Protein AF-A0A957KTZ1-F1 (afdb_monomer)

Secondary structure (DSSP, 8-state):
----PPPHHHHHHHHHHHHHHTTSS-TT----HHHHHHHHT--HHHHHHHHHT-

Foldseek 3Di:
DDDDDDDLLNVLLVVVVVCVVVPVDPVVRDDDLVVSCVVVVHDSVSSVSSVVVD

Structure (mmCIF, N/CA/C/O backbone):
data_AF-A0A957KTZ1-F1
#
_entry.id   AF-A0A957KTZ1-F1
#
loop_
_atom_site.group_PDB
_atom_site.id
_atom_site.type_symbol
_atom_site.label_atom_id
_atom_site.label_alt_id
_atom_site.label_comp_id
_atom_site.label_asym_id
_atom_site.label_entity_id
_atom_site.label_seq_id
_atom_site.pdbx_PDB_ins_code
_atom_site.Cartn_x
_atom_site.Cartn_y
_atom_site.Cartn_z
_atom_site.occupancy
_atom_site.B_iso_or_equiv
_atom_site.auth_seq_id
_atom_site.auth_comp_id
_atom_site.auth_asym_id
_atom_site.auth_atom_id
_atom_site.pdbx_PDB_model_num
ATOM 1 N N . MET A 1 1 ? 21.546 5.251 -18.705 1.00 61.00 1 MET A N 1
ATOM 2 C CA . MET A 1 1 ? 20.127 5.217 -18.285 1.00 61.00 1 MET A CA 1
ATOM 3 C C . MET A 1 1 ? 20.098 5.256 -16.760 1.00 61.00 1 MET A C 1
ATOM 5 O O . MET A 1 1 ? 20.773 4.432 -16.159 1.00 61.00 1 MET A O 1
ATOM 9 N N . ARG A 1 2 ? 19.452 6.247 -16.125 1.00 55.06 2 ARG A N 1
ATOM 10 C CA . ARG A 1 2 ? 19.321 6.284 -14.653 1.00 55.06 2 ARG A CA 1
ATOM 11 C C . ARG A 1 2 ? 18.252 5.263 -14.228 1.00 55.06 2 ARG A C 1
ATOM 13 O O . ARG A 1 2 ? 17.206 5.240 -14.874 1.00 55.06 2 ARG A O 1
ATOM 20 N N . PRO A 1 3 ? 18.476 4.435 -13.196 1.00 64.06 3 PRO A N 1
ATOM 21 C CA . PRO A 1 3 ? 17.429 3.561 -12.680 1.00 64.06 3 PRO A CA 1
ATOM 22 C C . PRO A 1 3 ? 16.300 4.411 -12.084 1.00 64.06 3 PRO A C 1
ATOM 24 O O . PRO A 1 3 ? 16.542 5.278 -11.245 1.00 64.06 3 PRO A O 1
ATOM 27 N N . VAL A 1 4 ? 15.070 4.179 -12.546 1.00 75.12 4 VAL A N 1
ATOM 28 C CA . VAL A 1 4 ? 13.866 4.756 -11.940 1.00 75.12 4 VAL A CA 1
ATOM 29 C C . VAL A 1 4 ? 13.544 3.911 -10.713 1.00 75.12 4 VAL A C 1
ATOM 31 O O . VAL A 1 4 ? 13.084 2.777 -10.838 1.00 75.12 4 VAL A O 1
ATOM 34 N N . PHE A 1 5 ? 13.840 4.433 -9.526 1.00 79.31 5 PHE A N 1
ATOM 35 C CA . PHE A 1 5 ? 13.448 3.787 -8.278 1.00 79.31 5 PHE A CA 1
ATOM 36 C C . PHE A 1 5 ? 11.993 4.127 -7.986 1.00 79.31 5 PHE A C 1
ATOM 38 O O . PHE A 1 5 ? 11.669 5.291 -7.773 1.00 79.31 5 PHE A O 1
ATOM 45 N N . ARG A 1 6 ? 11.132 3.106 -7.972 1.00 86.56 6 ARG A N 1
ATOM 46 C CA . ARG A 1 6 ? 9.753 3.250 -7.507 1.00 86.56 6 ARG A CA 1
ATOM 47 C C . ARG A 1 6 ? 9.685 3.018 -6.008 1.00 86.56 6 ARG A C 1
ATOM 49 O O . ARG A 1 6 ? 10.220 2.037 -5.488 1.00 86.56 6 ARG A O 1
ATOM 56 N N . SER A 1 7 ? 9.020 3.928 -5.321 1.00 94.00 7 SER A N 1
ATOM 57 C CA . SER A 1 7 ? 8.714 3.808 -3.906 1.00 94.00 7 SER A CA 1
ATOM 58 C C . SER A 1 7 ? 7.593 2.784 -3.674 1.00 94.00 7 SER A C 1
ATOM 60 O O . SER A 1 7 ? 6.794 2.483 -4.562 1.00 94.00 7 SER A O 1
ATOM 62 N N . LYS A 1 8 ? 7.508 2.235 -2.455 1.00 93.81 8 LYS A N 1
ATOM 63 C CA . LYS A 1 8 ? 6.414 1.319 -2.082 1.00 93.81 8 LYS A CA 1
ATOM 64 C C . LYS A 1 8 ? 5.020 1.955 -2.251 1.00 93.81 8 LYS A C 1
ATOM 66 O O . LYS A 1 8 ? 4.154 1.259 -2.770 1.00 93.81 8 LYS A O 1
ATOM 71 N N . PRO A 1 9 ? 4.783 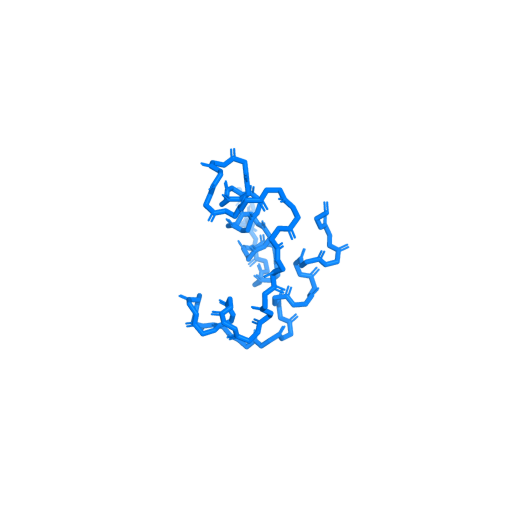3.228 -1.867 1.00 95.62 9 PRO A N 1
ATOM 72 C CA . PRO A 1 9 ? 3.504 3.892 -2.119 1.00 95.62 9 PRO A CA 1
ATOM 73 C C . PRO A 1 9 ? 3.145 3.978 -3.605 1.00 95.62 9 PRO A C 1
ATOM 75 O O . PRO A 1 9 ? 2.019 3.654 -3.954 1.00 95.62 9 PRO A O 1
ATOM 78 N N . GLU A 1 10 ? 4.090 4.336 -4.482 1.00 96.06 10 GLU A N 1
ATOM 79 C CA . GLU A 1 10 ? 3.835 4.407 -5.934 1.00 96.06 10 GLU A CA 1
ATOM 80 C C . GLU A 1 10 ? 3.437 3.041 -6.502 1.00 96.06 10 GLU A C 1
ATOM 82 O O . GLU A 1 10 ? 2.473 2.933 -7.254 1.00 96.06 10 GLU A O 1
ATOM 87 N N . ILE A 1 11 ? 4.130 1.974 -6.088 1.00 95.75 11 ILE A N 1
ATOM 88 C CA . ILE A 1 11 ? 3.793 0.608 -6.510 1.00 95.75 11 ILE A CA 1
ATOM 89 C C . ILE A 1 11 ? 2.379 0.233 -6.045 1.00 95.75 11 ILE A C 1
ATOM 91 O O . ILE A 1 11 ? 1.590 -0.286 -6.832 1.00 95.75 11 ILE A O 1
ATOM 95 N N . VAL A 1 12 ? 2.041 0.506 -4.781 1.00 97.31 12 VAL A N 1
ATOM 96 C CA . VAL A 1 12 ? 0.712 0.197 -4.231 1.00 97.31 12 VAL A CA 1
ATOM 97 C C . VAL A 1 12 ? -0.379 1.022 -4.916 1.00 97.31 12 VAL A C 1
ATOM 99 O O . VAL A 1 12 ? -1.442 0.482 -5.214 1.00 97.31 12 VAL A O 1
ATOM 102 N N . HIS A 1 13 ? -0.118 2.298 -5.205 1.00 97.44 13 HIS A N 1
ATOM 103 C CA . HIS A 1 13 ? -1.033 3.168 -5.940 1.00 97.44 13 HIS A CA 1
ATOM 104 C C . HIS A 1 13 ? -1.352 2.588 -7.319 1.00 97.44 13 HIS A C 1
ATOM 106 O O . HIS A 1 13 ? -2.525 2.426 -7.649 1.00 97.44 13 HIS A O 1
ATOM 112 N N . ASP A 1 14 ? -0.333 2.208 -8.095 1.00 96.75 14 ASP A N 1
ATOM 113 C CA . ASP A 1 14 ? -0.531 1.658 -9.439 1.00 96.75 14 ASP A CA 1
ATOM 114 C C . ASP A 1 14 ? -1.363 0.368 -9.402 1.00 96.75 14 ASP A C 1
ATOM 116 O O . ASP A 1 14 ? -2.276 0.181 -10.211 1.00 96.75 14 ASP A O 1
ATOM 120 N N . MET A 1 15 ? -1.092 -0.506 -8.427 1.00 95.94 15 MET A N 1
ATOM 121 C CA . MET A 1 15 ? -1.851 -1.744 -8.231 1.00 95.94 15 MET A CA 1
ATOM 122 C C . MET A 1 15 ? -3.312 -1.470 -7.859 1.00 95.94 15 MET A C 1
ATOM 124 O O . MET A 1 15 ? -4.217 -2.077 -8.437 1.00 95.94 15 MET A O 1
ATOM 128 N N . LEU A 1 16 ? -3.558 -0.548 -6.923 1.00 96.12 16 LEU A N 1
ATOM 129 C CA . LEU A 1 16 ? -4.908 -0.177 -6.498 1.00 96.12 16 LEU A CA 1
ATOM 130 C C . LEU A 1 16 ? -5.693 0.494 -7.623 1.00 96.12 16 LEU A C 1
ATOM 132 O O . LEU A 1 16 ? -6.827 0.103 -7.892 1.00 96.12 16 LEU A O 1
ATOM 136 N N . ARG A 1 17 ? -5.077 1.446 -8.326 1.00 96.50 17 ARG A N 1
ATOM 137 C CA . ARG A 1 17 ? -5.669 2.119 -9.484 1.00 96.50 17 ARG A CA 1
ATOM 138 C C . ARG A 1 17 ? -6.063 1.113 -10.559 1.00 96.50 17 ARG A C 1
ATOM 140 O O . ARG A 1 17 ? -7.180 1.171 -11.065 1.00 96.50 17 ARG A O 1
ATOM 147 N N . SER A 1 18 ? -5.167 0.177 -10.878 1.00 96.94 18 SER A N 1
ATOM 148 C CA . SER A 1 18 ? -5.462 -0.905 -11.817 1.00 96.94 18 SER A CA 1
ATOM 149 C C . SER A 1 18 ? -6.651 -1.739 -11.335 1.00 96.94 18 SER A C 1
ATOM 151 O O . SER A 1 18 ? -7.603 -1.916 -12.087 1.00 96.94 18 SER A O 1
ATOM 153 N N . SER A 1 19 ? -6.654 -2.174 -10.073 1.00 95.38 19 SER A N 1
ATOM 154 C CA . SER A 1 19 ? -7.740 -2.982 -9.494 1.00 95.38 19 SER A CA 1
ATOM 155 C C . SER A 1 19 ? -9.102 -2.276 -9.603 1.00 95.38 19 SER A C 1
ATOM 157 O O . SER A 1 19 ? -10.097 -2.892 -9.975 1.00 95.38 19 SER A O 1
ATOM 159 N N . ILE A 1 20 ? -9.152 -0.966 -9.332 1.00 95.25 20 ILE A N 1
ATOM 160 C CA . ILE A 1 20 ? -10.374 -0.153 -9.441 1.00 95.25 20 ILE A CA 1
ATOM 161 C C . ILE A 1 20 ? -10.851 -0.064 -10.897 1.00 95.25 20 ILE A C 1
ATOM 163 O O . ILE A 1 20 ? -12.026 -0.29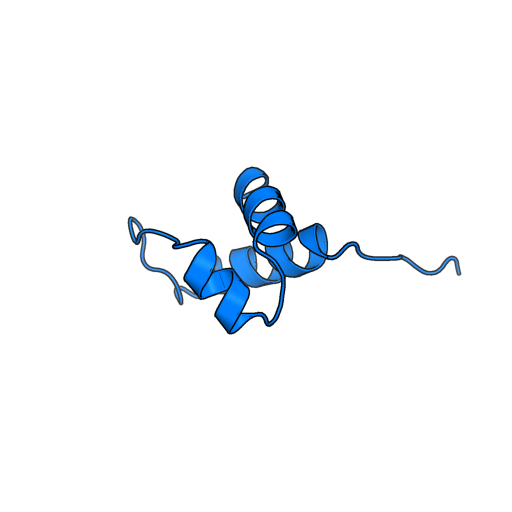1 -11.169 1.00 95.25 20 ILE A O 1
ATOM 167 N N . ILE A 1 21 ? -9.951 0.228 -11.843 1.00 96.38 21 ILE A N 1
ATOM 168 C CA . ILE A 1 21 ? -10.298 0.358 -13.271 1.00 96.38 21 ILE A CA 1
ATOM 169 C C . ILE A 1 21 ? -10.808 -0.969 -13.848 1.00 96.38 21 ILE A C 1
ATOM 171 O O . ILE A 1 21 ? -11.733 -0.967 -14.658 1.00 96.38 21 ILE A O 1
ATOM 175 N N . HIS A 1 22 ? -10.242 -2.097 -13.415 1.00 96.88 22 HIS A N 1
ATOM 176 C CA . HIS A 1 22 ? -10.687 -3.429 -13.831 1.00 96.88 22 HIS A CA 1
ATOM 177 C C . HIS A 1 22 ? -11.944 -3.911 -13.086 1.00 96.88 22 HIS A C 1
ATOM 179 O O . HIS A 1 22 ? -12.457 -4.985 -13.394 1.00 96.88 22 HIS A O 1
ATOM 185 N N . GLY A 1 23 ? -12.462 -3.129 -12.132 1.00 95.38 23 GLY A N 1
ATOM 186 C CA . GLY A 1 23 ? -13.679 -3.453 -11.391 1.00 95.38 23 GLY A CA 1
ATOM 187 C C . GLY A 1 23 ? -13.501 -4.523 -10.312 1.00 95.38 23 GLY A C 1
ATOM 188 O O . GLY A 1 23 ? -14.495 -5.103 -9.880 1.00 95.38 23 GLY A O 1
ATOM 189 N N . GLU A 1 24 ? -12.269 -4.782 -9.852 1.00 95.69 24 GLU A N 1
ATOM 190 C CA . GLU A 1 24 ? -12.032 -5.629 -8.669 1.00 95.69 24 GLU A CA 1
ATOM 191 C C . GLU A 1 24 ? -12.662 -5.021 -7.410 1.00 95.69 24 GLU A C 1
ATOM 193 O O . GLU A 1 24 ? -13.083 -5.752 -6.520 1.00 95.69 24 GLU A O 1
ATOM 198 N N . TYR A 1 25 ? -12.744 -3.689 -7.367 1.00 94.75 25 TYR A N 1
ATOM 199 C CA . TYR A 1 25 ? -13.492 -2.934 -6.369 1.00 94.75 25 TYR A CA 1
ATOM 200 C C . TYR A 1 25 ? -14.709 -2.298 -7.030 1.00 94.75 25 TYR A C 1
ATOM 202 O O . TYR A 1 25 ? -14.586 -1.597 -8.040 1.00 94.75 25 TYR A O 1
ATOM 210 N N . ARG A 1 26 ? -15.894 -2.518 -6.465 1.00 93.38 26 ARG A N 1
ATOM 211 C CA . ARG A 1 26 ? -17.130 -1.938 -6.997 1.00 93.38 26 ARG A CA 1
ATOM 212 C C . ARG A 1 26 ? -17.217 -0.447 -6.656 1.00 93.38 26 ARG A C 1
ATOM 214 O O . ARG A 1 26 ? -16.734 -0.021 -5.606 1.00 93.38 26 ARG A O 1
ATOM 221 N N . PRO A 1 27 ? -17.896 0.367 -7.480 1.00 91.88 27 PRO A N 1
ATOM 222 C CA . PRO A 1 27 ? -18.215 1.739 -7.105 1.00 91.88 27 PRO A CA 1
ATOM 223 C C . PRO A 1 27 ? -18.946 1.796 -5.756 1.00 91.88 27 PRO A C 1
ATOM 225 O O . PRO A 1 27 ? -19.930 1.089 -5.544 1.00 91.88 27 PRO A O 1
ATOM 228 N N . GLY A 1 28 ? -18.451 2.633 -4.842 1.00 92.62 28 GLY A N 1
ATOM 229 C CA . GLY A 1 28 ? -18.985 2.757 -3.481 1.00 92.62 28 GLY A CA 1
ATOM 230 C C . GLY A 1 28 ? -18.549 1.651 -2.512 1.00 92.62 28 GLY A C 1
ATOM 231 O O . GLY A 1 28 ? -18.887 1.720 -1.331 1.00 92.62 28 GLY A O 1
ATOM 232 N N . GLU A 1 29 ? -17.784 0.657 -2.969 1.00 94.94 29 GLU A N 1
ATOM 233 C CA . GLU A 1 29 ? -17.169 -0.330 -2.088 1.00 94.94 29 GLU A CA 1
ATOM 234 C C . GLU A 1 29 ? -16.116 0.334 -1.200 1.00 94.94 29 GLU A C 1
ATOM 236 O O . GLU A 1 29 ? -15.300 1.148 -1.642 1.00 94.94 29 GLU A O 1
ATOM 241 N N . ARG A 1 30 ? -16.137 -0.005 0.088 1.00 94.50 30 ARG A N 1
ATOM 242 C CA . ARG A 1 30 ? -15.182 0.533 1.049 1.00 94.50 30 ARG A CA 1
ATOM 243 C C . ARG A 1 30 ? -13.840 -0.175 0.894 1.00 94.50 30 ARG A C 1
ATOM 245 O O . ARG A 1 30 ? -13.733 -1.362 1.174 1.00 94.50 30 ARG A O 1
ATOM 252 N N . LEU A 1 31 ? -12.797 0.586 0.578 1.00 95.38 31 LEU 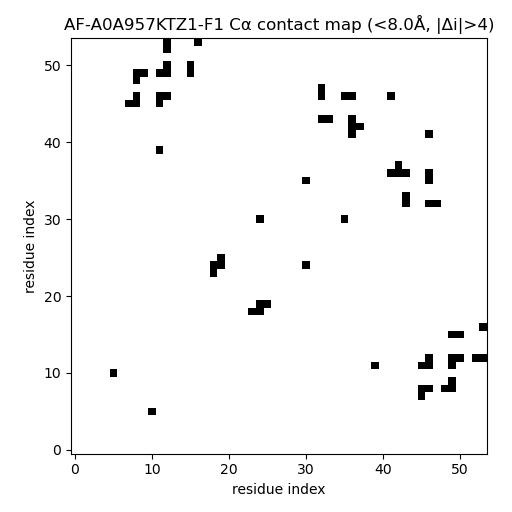A N 1
ATOM 253 C CA . LEU A 1 31 ? -11.429 0.079 0.584 1.00 95.38 31 LEU A CA 1
ATOM 254 C C . LEU A 1 31 ? -10.884 0.005 2.023 1.00 95.38 31 LEU A C 1
ATOM 256 O O . LEU A 1 31 ? -10.647 1.031 2.667 1.00 95.38 31 LEU A O 1
ATOM 260 N N . VAL A 1 32 ? -10.689 -1.206 2.546 1.00 96.75 32 VAL A N 1
ATOM 261 C CA . VAL A 1 32 ? -10.144 -1.424 3.895 1.00 96.75 32 VAL A CA 1
ATOM 262 C C . VAL A 1 32 ? -8.618 -1.506 3.829 1.00 96.75 32 VAL A C 1
ATOM 264 O O . VAL A 1 32 ? -8.051 -2.453 3.292 1.00 96.75 32 VAL A O 1
ATOM 267 N N . ILE A 1 33 ? -7.940 -0.502 4.394 1.00 97.31 33 ILE A N 1
ATOM 268 C CA . ILE A 1 33 ? -6.470 -0.369 4.360 1.00 97.31 33 ILE A CA 1
ATOM 269 C C . ILE 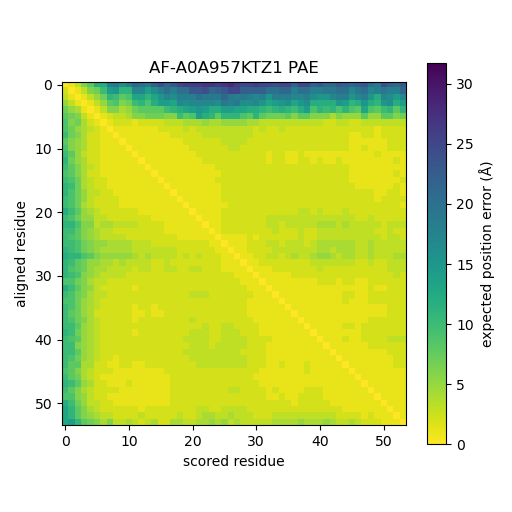A 1 33 ? -5.763 -1.627 4.868 1.00 97.31 33 ILE A C 1
ATOM 271 O O . ILE A 1 33 ? -4.786 -2.068 4.268 1.00 97.31 33 ILE A O 1
ATOM 275 N N . ASP A 1 34 ? -6.254 -2.194 5.964 1.00 97.88 34 ASP A N 1
ATOM 276 C CA . ASP A 1 34 ? -5.627 -3.324 6.645 1.00 97.88 34 ASP A CA 1
ATOM 277 C C . ASP A 1 34 ? -5.691 -4.593 5.783 1.00 97.88 34 ASP A C 1
ATOM 279 O O . ASP A 1 34 ? -4.700 -5.313 5.667 1.00 97.88 34 ASP A O 1
ATOM 283 N N . GLU A 1 35 ? -6.817 -4.815 5.103 1.00 97.19 35 GLU A N 1
ATOM 284 C CA . GLU A 1 35 ? -7.009 -5.933 4.174 1.00 97.19 35 GLU A CA 1
ATOM 285 C C . GLU A 1 35 ? -6.140 -5.778 2.926 1.00 97.19 35 GLU A C 1
ATOM 287 O O . GLU A 1 35 ? -5.496 -6.730 2.490 1.00 97.19 35 GLU A O 1
ATOM 292 N N . VAL A 1 36 ? -6.060 -4.564 2.374 1.00 96.38 36 VAL A N 1
ATOM 293 C CA . VAL A 1 36 ? -5.181 -4.267 1.236 1.00 96.38 36 VAL A CA 1
ATOM 294 C C . VAL A 1 36 ? -3.716 -4.478 1.612 1.00 96.38 36 VAL A C 1
ATOM 296 O O . VAL A 1 36 ? -2.970 -5.091 0.851 1.00 96.38 36 VAL A O 1
ATOM 299 N N . ALA A 1 37 ? -3.299 -4.007 2.788 1.00 97.69 37 ALA A N 1
ATOM 300 C CA . ALA A 1 37 ? -1.938 -4.175 3.285 1.00 97.69 37 ALA A CA 1
ATOM 301 C C . ALA A 1 37 ? -1.579 -5.661 3.437 1.00 97.69 37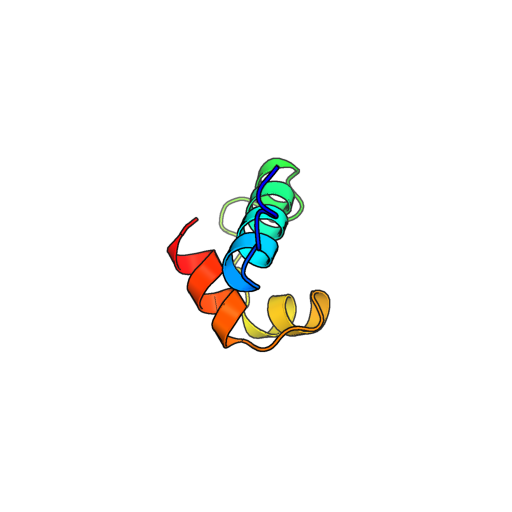 ALA A C 1
ATOM 303 O O . ALA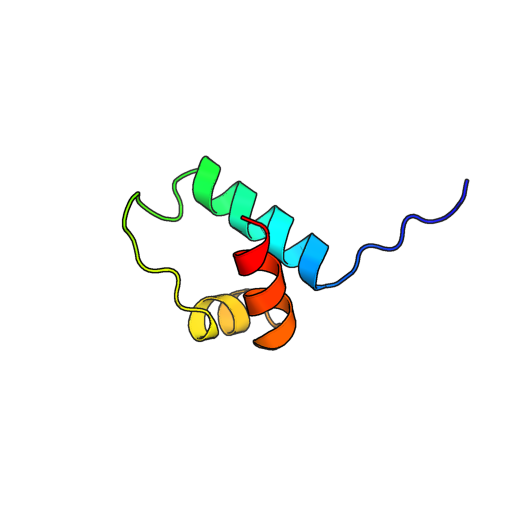 A 1 37 ? -0.528 -6.089 2.956 1.00 97.69 37 ALA A O 1
ATOM 304 N N . ALA A 1 38 ? -2.485 -6.456 4.017 1.00 97.88 38 ALA A N 1
ATOM 305 C CA . ALA A 1 38 ? -2.328 -7.902 4.126 1.00 97.88 38 ALA A CA 1
ATOM 306 C C . ALA A 1 38 ? -2.267 -8.584 2.747 1.00 97.88 38 ALA A C 1
ATOM 308 O O . ALA A 1 38 ? -1.359 -9.378 2.505 1.00 97.88 38 ALA A O 1
ATOM 309 N N . ARG A 1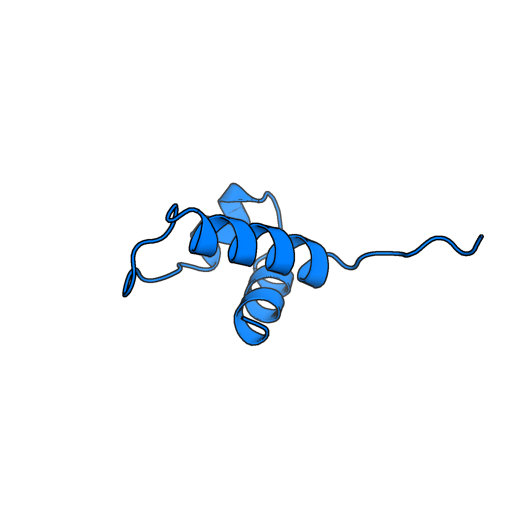 39 ? -3.169 -8.228 1.818 1.00 95.56 39 ARG A N 1
ATOM 310 C CA . ARG A 1 39 ? -3.219 -8.774 0.446 1.00 95.56 39 ARG A CA 1
ATOM 311 C C . ARG A 1 39 ? -1.933 -8.504 -0.335 1.00 95.56 39 ARG A C 1
ATOM 313 O O . ARG A 1 39 ? -1.487 -9.358 -1.093 1.00 95.56 39 ARG A O 1
ATOM 320 N N . LEU A 1 40 ? -1.348 -7.321 -0.159 1.00 94.38 40 LEU A N 1
ATOM 321 C CA . LEU A 1 40 ? -0.156 -6.878 -0.886 1.00 94.38 40 LEU A CA 1
ATOM 322 C C . LEU A 1 40 ? 1.163 -7.189 -0.156 1.00 94.38 40 LEU A C 1
ATOM 324 O O . LEU A 1 40 ? 2.231 -6.917 -0.701 1.00 94.38 40 LEU A O 1
ATOM 328 N N . GLY A 1 41 ? 1.116 -7.738 1.063 1.00 96.31 41 GLY A N 1
ATOM 329 C CA . GLY A 1 41 ? 2.313 -8.058 1.849 1.00 96.31 41 GLY A CA 1
ATOM 330 C C . GLY A 1 41 ? 3.122 -6.824 2.268 1.00 96.31 41 GLY A C 1
ATOM 331 O O . GLY A 1 41 ? 4.350 -6.877 2.356 1.00 96.31 41 GLY A O 1
ATOM 332 N N . VAL A 1 42 ? 2.451 -5.694 2.500 1.00 96.75 42 VAL A N 1
ATOM 333 C CA . VAL A 1 42 ? 3.077 -4.419 2.887 1.00 96.75 42 VAL A CA 1
ATOM 334 C C . VAL A 1 42 ? 2.516 -3.912 4.214 1.00 96.75 42 VAL A C 1
ATOM 336 O O . VAL A 1 42 ? 1.486 -4.374 4.692 1.00 96.75 42 VAL A O 1
ATOM 339 N N . SER A 1 43 ? 3.187 -2.939 4.834 1.00 98.12 43 SER A N 1
ATOM 340 C CA . SER A 1 43 ? 2.626 -2.251 6.000 1.00 98.12 43 SER A CA 1
ATOM 341 C C . SER A 1 43 ? 1.500 -1.293 5.596 1.00 98.12 43 SER A C 1
ATOM 343 O O . SER A 1 43 ? 1.359 -0.922 4.433 1.00 98.12 43 SER A O 1
ATOM 345 N N . GLN A 1 44 ? 0.707 -0.838 6.567 1.00 98.12 44 GLN A N 1
ATOM 346 C CA . GLN A 1 44 ? -0.413 0.073 6.303 1.00 98.12 44 GLN A CA 1
ATOM 347 C C . GLN A 1 44 ? 0.022 1.451 5.779 1.00 98.12 44 GLN A C 1
ATOM 349 O O . GLN A 1 44 ? -0.737 2.092 5.061 1.00 98.12 44 GLN A O 1
ATOM 354 N N . ILE A 1 45 ? 1.223 1.927 6.135 1.00 98.06 45 ILE A N 1
ATOM 355 C CA . ILE A 1 45 ? 1.717 3.266 5.763 1.00 98.06 45 ILE A CA 1
ATOM 356 C C . ILE A 1 45 ? 1.727 3.472 4.237 1.00 98.06 45 ILE A C 1
ATOM 358 O O . ILE A 1 45 ? 1.042 4.383 3.777 1.00 98.06 45 ILE A O 1
ATOM 362 N N . PRO A 1 46 ? 2.415 2.643 3.422 1.00 97.44 46 PRO A N 1
ATOM 363 C CA . PRO A 1 46 ? 2.409 2.818 1.971 1.00 97.44 46 PRO A CA 1
ATOM 364 C C . PRO A 1 46 ? 1.016 2.684 1.350 1.00 97.44 46 PRO A C 1
ATOM 366 O O . PRO A 1 46 ? 0.754 3.333 0.345 1.00 97.44 46 PRO A O 1
ATOM 369 N N . VAL A 1 47 ? 0.111 1.905 1.953 1.00 98.12 47 VAL A N 1
ATOM 370 C CA . VAL A 1 47 ? -1.280 1.804 1.488 1.00 98.12 47 VAL A CA 1
ATOM 371 C C . VAL A 1 47 ? -2.049 3.096 1.747 1.00 98.12 47 VAL A C 1
ATOM 373 O O . VAL A 1 47 ? -2.720 3.589 0.848 1.00 98.12 47 VAL A O 1
ATOM 376 N N . ARG A 1 48 ? -1.933 3.686 2.944 1.00 97.50 48 ARG A N 1
ATOM 377 C CA . ARG A 1 48 ? -2.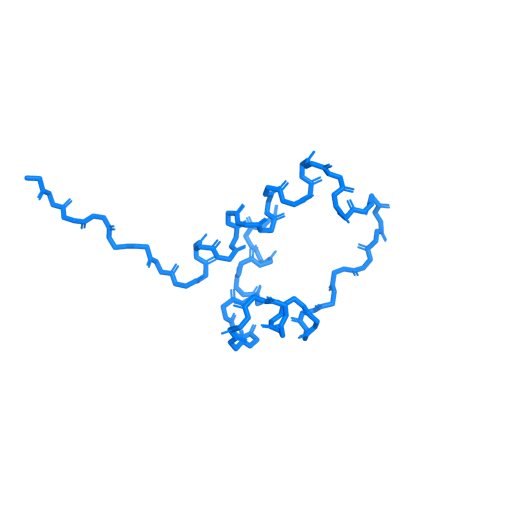580 4.973 3.255 1.00 97.50 48 ARG A CA 1
ATOM 378 C C . ARG A 1 48 ? -2.106 6.076 2.313 1.00 97.50 48 ARG A C 1
ATOM 380 O O . ARG A 1 48 ? -2.933 6.834 1.821 1.00 97.50 48 ARG A O 1
ATOM 387 N N . GLU A 1 49 ? -0.804 6.141 2.050 1.00 97.81 49 GLU A N 1
ATOM 388 C CA . GLU A 1 49 ? -0.233 7.137 1.138 1.00 97.81 49 GLU A CA 1
ATOM 389 C C . GLU A 1 49 ? -0.680 6.922 -0.309 1.00 97.81 49 GLU A C 1
ATOM 391 O O . GLU A 1 49 ? -1.054 7.882 -0.974 1.00 97.81 49 GLU A O 1
ATOM 396 N N . ALA A 1 50 ? -0.722 5.672 -0.774 1.00 97.06 50 ALA A N 1
ATOM 397 C CA . ALA A 1 50 ? -1.246 5.341 -2.094 1.00 97.06 50 ALA A CA 1
ATOM 398 C C . ALA A 1 50 ? -2.714 5.760 -2.251 1.00 97.06 50 ALA A C 1
ATOM 400 O O . ALA A 1 50 ? -3.075 6.378 -3.246 1.00 97.06 50 ALA A O 1
ATOM 401 N N . VAL A 1 51 ? -3.550 5.474 -1.247 1.00 95.62 51 VAL A N 1
ATOM 402 C CA . VAL A 1 51 ? -4.981 5.814 -1.268 1.00 95.62 51 VAL A CA 1
ATOM 403 C C . VAL A 1 51 ? -5.220 7.323 -1.259 1.00 95.62 51 VAL A C 1
ATOM 405 O O . VAL A 1 51 ? -6.166 7.778 -1.886 1.00 95.62 51 VAL A O 1
ATOM 408 N N . ARG A 1 52 ? -4.362 8.119 -0.605 1.00 95.56 52 ARG A N 1
ATOM 409 C CA . ARG A 1 52 ? -4.443 9.594 -0.655 1.00 95.56 52 ARG A CA 1
ATOM 410 C C . ARG A 1 52 ? -4.196 10.173 -2.054 1.00 95.56 52 ARG A C 1
ATOM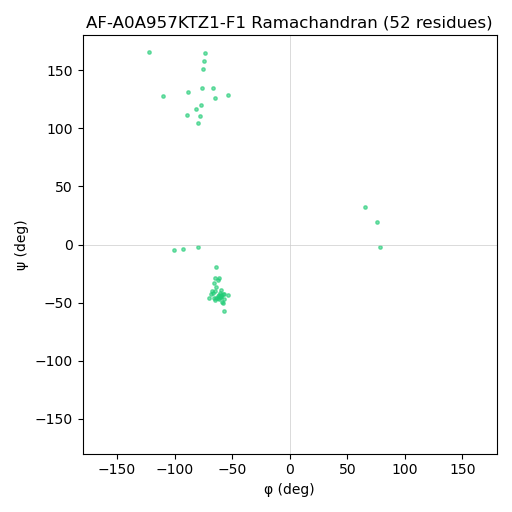 412 O O . ARG A 1 52 ? -4.524 11.336 -2.266 1.00 95.56 52 ARG A O 1
ATOM 419 N N . GLN A 1 53 ? -3.567 9.413 -2.950 1.00 93.25 53 GLN A N 1
ATOM 420 C CA . GLN A 1 53 ? -3.199 9.847 -4.302 1.00 93.25 53 GLN A CA 1
ATOM 421 C C . GLN A 1 53 ? -4.164 9.344 -5.392 1.00 93.25 53 GLN A C 1
ATOM 423 O O . GLN A 1 53 ? -3.984 9.712 -6.553 1.00 93.25 53 GLN A O 1
ATOM 428 N N . LEU A 1 54 ? -5.149 8.509 -5.031 1.00 87.12 54 LEU A N 1
ATOM 429 C CA . LEU A 1 54 ? -6.214 8.029 -5.923 1.00 87.12 54 LEU A CA 1
ATOM 430 C C . LEU A 1 54 ? -7.296 9.097 -6.118 1.00 87.12 54 LEU A C 1
ATOM 432 O O . LEU A 1 54 ? -7.767 9.213 -7.272 1.00 87.12 54 LEU A O 1
#

Radius of gyration: 11.83 Å; Cα contacts (8 Å, |Δi|>4): 36; chains: 1; bounding box: 39×19×25 Å

Solvent-accessible surface area (backbone atoms only — not comparable to full-atom values): 3345 Å² total; per-residue (Å²): 134,83,85,83,82,78,52,69,28,58,54,46,28,54,54,50,54,50,36,46,76,74,52,78,47,55,91,90,58,82,83,54,55,67,59,51,13,61,76,70,76,48,62,52,65,39,43,54,56,17,60,76,73,111

pLDDT: mean 93.03, std 9.06, range [55.06, 98.12]

Nearest PDB structures (foldseek):
  8u3b-assembly1_F  TM=5.272E-01  e=4.866E+00  Escherichia coli
  7xl3-assembly1_F  TM=4.985E-01  e=4.021E+00  Pseudomonas aeruginosa PAO1
  7vf9-assembly1_F  TM=5.225E-01  e=5.889E+00  Pseudomonas aeruginosa PAO1
  7w5x-assembly1_F  TM=5.146E-01  e=6.275E+00  Escherichia coli K-12
  5ipl-assembly1_F  TM=5.570E-01  e=9.792E+00  Escherichia coli

Mean predicted aligned error: 3.59 Å

Sequence (54 aa):
MRPVFRSKPEIVHDMLRSSIIHGEYRPGERLVIDEVAARLGVSQIPVREAVRQL